Protein AF-A0A7V9BZ97-F1 (afdb_monomer)

Secondary structure (DSSP, 8-state):
-----TTSPPP-HHHHHHHHHHHHHHHHHHHHHHHHSPTTHHHHHHHHHHHHHHHHHHHHHHHHHS---HHHHHHHHHHHHHHHHH-

Foldseek 3Di:
DFDQDPVRDTQPQVQLVVLVVVLVVLLVVLVVLLVPFDPDPRSVVSNQVSCLSNQLSVLRNVLRPDPDDPVVNVVSVVSNVVSVVSD

Nearest PDB structures (foldseek):
  2xm2-assembly2_B  TM=5.319E-01  e=1.182E+00  Bacteroides thetaiotaomicron VPI-5482
  6u8y-assembly1_c  TM=6.124E-01  e=3.038E+00  Pyrococcus furiosus COM1

pLDDT: mean 88.94, std 14.92, range [36.97, 98.5]

Radius of gyration: 15.54 Å; Cα contacts (8 Å, |Δi|>4): 85; chains: 1; bounding box: 39×21×40 Å

Solvent-accessible surface area (backbone atoms only — not comparable to full-atom values): 4643 Å² total; per-residue (Å²): 134,83,71,74,43,100,81,76,48,80,69,66,65,61,62,16,52,54,24,44,55,48,21,58,50,32,50,54,53,25,51,50,48,32,72,72,35,57,81,64,69,51,24,52,52,34,45,52,50,29,49,29,51,26,49,29,25,42,38,39,14,52,50,54,67,55,94,61,55,74,69,54,46,53,52,35,50,52,49,32,58,50,27,65,74,70,86

Sequence (87 aa):
MAVVHPRGLVKPRLRGVTHLYAFFVSLVSGSLLVLIAPSGRATFAAAVYATGMSGMLGASALLHRGDWSETTYRQLTRLDHSMIFIM

Structure (mmCIF, N/CA/C/O backbone):
data_AF-A0A7V9BZ97-F1
#
_entry.id   AF-A0A7V9BZ97-F1
#
loop_
_atom_site.group_PDB
_atom_site.id
_atom_site.type_symbol
_atom_site.label_atom_id
_atom_site.label_alt_id
_atom_site.label_comp_id
_atom_site.label_asym_id
_atom_site.label_entity_id
_atom_site.label_seq_id
_atom_site.pdbx_PDB_ins_code
_atom_site.Cartn_x
_atom_site.Cartn_y
_atom_site.Cartn_z
_atom_site.occupancy
_atom_site.B_iso_or_equiv
_atom_site.auth_seq_id
_atom_site.auth_comp_id
_atom_site.auth_asym_id
_atom_site.auth_atom_id
_atom_site.pdbx_PDB_model_num
ATOM 1 N N . MET A 1 1 ? -20.153 -9.037 13.768 1.00 36.97 1 MET A N 1
ATOM 2 C CA . MET A 1 1 ? -20.148 -7.994 14.810 1.00 36.97 1 MET A CA 1
ATOM 3 C C . MET A 1 1 ? -19.588 -6.723 14.197 1.00 36.97 1 MET A C 1
ATOM 5 O O . MET A 1 1 ? -18.500 -6.775 13.642 1.00 36.97 1 MET A O 1
ATOM 9 N N . ALA A 1 2 ? -20.362 -5.639 14.151 1.00 43.31 2 ALA A N 1
ATOM 10 C CA . ALA A 1 2 ? -19.887 -4.362 13.626 1.00 43.31 2 ALA A CA 1
ATOM 11 C C . ALA A 1 2 ? -19.129 -3.643 14.745 1.00 43.31 2 ALA A C 1
ATOM 13 O O . ALA A 1 2 ? -19.716 -3.340 15.780 1.00 43.31 2 ALA A O 1
ATOM 14 N N . VAL A 1 3 ? -17.831 -3.414 14.557 1.00 52.66 3 VAL A N 1
ATOM 15 C CA . VAL A 1 3 ? -17.041 -2.595 15.478 1.00 52.66 3 VAL A CA 1
ATOM 16 C C . VAL A 1 3 ? -17.548 -1.161 15.373 1.00 52.66 3 VAL A C 1
ATOM 18 O O . VAL A 1 3 ? -17.447 -0.529 14.319 1.00 52.66 3 VAL A O 1
ATOM 21 N N . VAL A 1 4 ? -18.164 -0.684 16.452 1.00 48.97 4 VAL A N 1
ATOM 22 C CA . VAL A 1 4 ? -18.656 0.686 16.587 1.00 48.97 4 VAL A CA 1
ATOM 23 C C . VAL A 1 4 ? -17.444 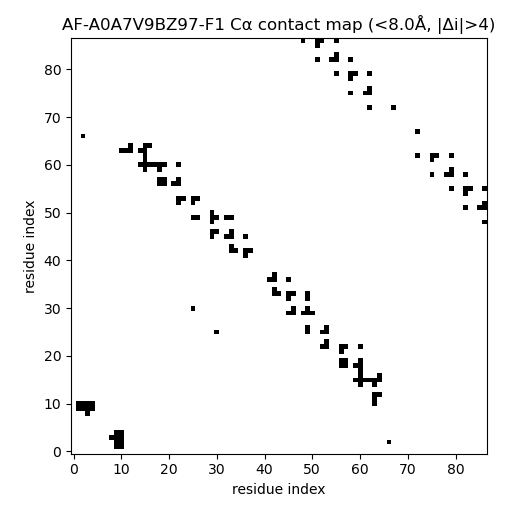1.609 16.659 1.00 48.97 4 VAL A C 1
ATOM 25 O O . VAL A 1 4 ? -16.615 1.500 17.558 1.00 48.97 4 VAL A O 1
ATOM 28 N N . HIS A 1 5 ? -17.317 2.504 15.681 1.00 54.78 5 HIS A N 1
ATOM 29 C CA . HIS A 1 5 ? -16.334 3.582 15.720 1.00 54.78 5 HIS A CA 1
ATOM 30 C C . HIS A 1 5 ? -16.720 4.559 16.853 1.00 54.78 5 HIS A C 1
ATOM 32 O O . HIS A 1 5 ? -17.920 4.740 17.075 1.00 54.78 5 HIS A O 1
ATOM 38 N N . PRO A 1 6 ? -15.783 5.264 17.521 1.00 50.34 6 PRO A N 1
ATOM 39 C CA . PRO A 1 6 ? -16.084 6.172 18.643 1.00 50.34 6 PRO A CA 1
ATOM 40 C C . PRO A 1 6 ? -17.102 7.286 18.329 1.00 50.34 6 PRO A C 1
ATOM 42 O O . PRO A 1 6 ? -17.561 7.979 19.227 1.00 50.34 6 PRO A O 1
ATOM 45 N N . ARG A 1 7 ? -17.458 7.463 17.047 1.00 55.03 7 ARG A N 1
ATOM 46 C CA . ARG A 1 7 ? -18.431 8.436 16.531 1.00 55.03 7 ARG A CA 1
ATOM 47 C C . ARG A 1 7 ? -19.808 7.846 16.170 1.00 55.03 7 ARG A C 1
ATOM 49 O O . ARG A 1 7 ? -20.590 8.534 15.528 1.00 55.03 7 ARG A O 1
ATOM 56 N N . GLY A 1 8 ? -20.101 6.581 16.495 1.00 55.34 8 GLY A N 1
ATOM 57 C CA . GLY A 1 8 ? -21.397 5.935 16.196 1.00 55.34 8 GLY A CA 1
ATOM 58 C C . GLY A 1 8 ? -21.647 5.617 14.711 1.00 55.34 8 GLY A C 1
ATOM 59 O O . GLY A 1 8 ? -22.719 5.138 14.351 1.00 55.34 8 GLY A O 1
ATOM 60 N N . LEU A 1 9 ? -20.663 5.859 13.840 1.00 63.34 9 LEU A N 1
ATOM 61 C CA 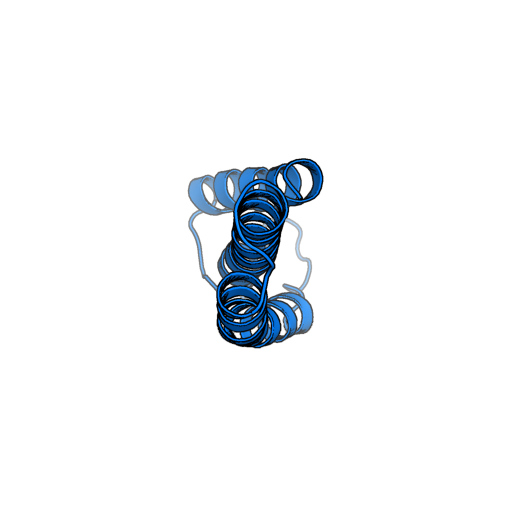. LEU A 1 9 ? -20.761 5.609 12.401 1.00 63.34 9 LEU 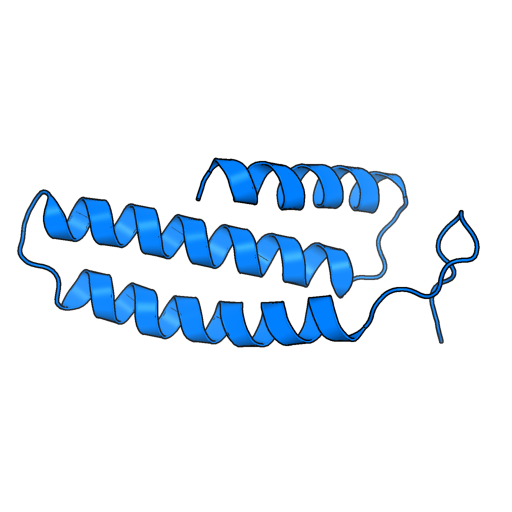A CA 1
ATOM 62 C C . LEU A 1 9 ? -20.379 4.162 12.061 1.00 63.34 9 LEU A C 1
ATOM 64 O O . LEU A 1 9 ? -19.398 3.621 12.579 1.00 63.34 9 LEU A O 1
ATOM 68 N N . VAL A 1 10 ? -21.140 3.551 11.150 1.00 66.12 10 VAL A N 1
ATOM 69 C CA . VAL A 1 10 ? -20.881 2.200 10.633 1.00 66.12 10 VAL A CA 1
ATOM 70 C C . VAL A 1 10 ? -19.575 2.196 9.834 1.00 66.12 10 VAL A C 1
ATOM 72 O O . VAL A 1 10 ? -19.412 2.974 8.895 1.00 66.12 10 VAL A O 1
ATOM 75 N N . LYS A 1 11 ? -18.647 1.294 10.180 1.00 63.25 11 LYS A N 1
ATOM 76 C CA . LYS A 1 11 ? -17.383 1.092 9.452 1.00 63.25 11 LYS A CA 1
ATOM 77 C C . LYS A 1 11 ? -17.680 0.761 7.974 1.00 63.25 11 LYS A C 1
ATOM 79 O O . LYS A 1 11 ? -18.341 -0.250 7.715 1.00 63.25 11 LYS A O 1
ATOM 84 N N . PRO A 1 12 ? -17.217 1.559 6.993 1.00 67.44 12 PRO A N 1
ATOM 85 C CA . PRO A 1 12 ? -17.492 1.307 5.580 1.00 67.44 12 PRO A CA 1
ATOM 86 C C . PRO A 1 12 ? -16.774 0.033 5.112 1.00 67.44 12 PRO A C 1
ATOM 88 O O . PRO A 1 12 ? -15.560 0.008 4.926 1.00 67.44 12 PRO A O 1
ATOM 91 N N . ARG A 1 13 ? -17.534 -1.053 4.925 1.00 67.56 13 ARG A N 1
ATOM 92 C CA . ARG A 1 13 ? -16.978 -2.395 4.656 1.00 67.56 13 ARG A CA 1
ATOM 93 C C . ARG A 1 13 ? -16.430 -2.555 3.238 1.00 67.56 13 ARG A C 1
ATOM 95 O O . ARG A 1 13 ? -15.481 -3.305 3.039 1.00 67.56 13 ARG A O 1
ATOM 102 N N . LEU A 1 14 ? -17.011 -1.856 2.263 1.00 78.19 14 LEU A N 1
ATOM 103 C CA . LEU A 1 14 ? -16.655 -2.019 0.850 1.00 78.19 14 LEU A CA 1
ATOM 104 C C . LEU A 1 14 ? -15.257 -1.474 0.536 1.00 78.19 14 LEU A C 1
ATOM 106 O O . LEU A 1 14 ? -14.498 -2.146 -0.154 1.00 78.19 14 LEU A O 1
ATOM 110 N N . ARG A 1 15 ? -14.880 -0.324 1.114 1.00 75.38 15 ARG A N 1
ATOM 111 C CA . ARG A 1 15 ? -13.598 0.351 0.834 1.00 75.38 15 ARG A CA 1
ATOM 112 C C . ARG A 1 15 ? -12.386 -0.520 1.177 1.00 75.38 15 ARG A C 1
ATOM 114 O O . ARG A 1 15 ? -11.443 -0.607 0.402 1.00 75.38 15 ARG A O 1
ATOM 121 N N . GLY A 1 16 ? -12.427 -1.222 2.311 1.00 84.69 16 GLY A N 1
ATOM 122 C CA . GLY A 1 16 ? -11.347 -2.137 2.693 1.00 84.69 16 GLY A CA 1
ATOM 123 C C . GLY A 1 16 ? -11.248 -3.381 1.806 1.00 84.69 16 GLY A C 1
ATOM 124 O O . GLY A 1 16 ? -10.155 -3.893 1.594 1.00 84.69 16 GLY A O 1
ATOM 125 N N . VAL A 1 17 ? -12.372 -3.872 1.275 1.00 89.00 17 VAL A N 1
ATOM 126 C CA . VAL A 1 17 ? -12.401 -5.064 0.412 1.00 89.00 17 VAL A CA 1
ATOM 127 C C . VAL A 1 17 ? -11.917 -4.732 -0.996 1.00 89.00 17 VAL A C 1
ATOM 129 O O . VAL A 1 17 ? -11.090 -5.462 -1.537 1.00 89.00 17 VAL A O 1
ATOM 132 N N . THR A 1 18 ? -12.376 -3.620 -1.572 1.00 93.31 18 THR A N 1
ATOM 133 C CA . THR A 1 18 ? -11.937 -3.184 -2.905 1.00 93.31 18 THR A CA 1
ATOM 134 C C . THR A 1 18 ? -10.439 -2.912 -2.932 1.00 93.31 18 THR A C 1
ATOM 136 O O . THR A 1 18 ? -9.757 -3.372 -3.842 1.00 93.31 18 THR A O 1
ATOM 139 N N . HIS A 1 19 ? -9.902 -2.238 -1.910 1.00 93.50 19 HIS A N 1
ATOM 140 C CA . HIS A 1 19 ? -8.466 -1.970 -1.823 1.00 93.50 19 HIS A CA 1
ATOM 141 C C . HIS A 1 19 ? -7.636 -3.235 -1.600 1.00 93.50 19 HIS A C 1
ATOM 143 O O . HIS A 1 19 ? -6.541 -3.330 -2.140 1.00 93.50 19 HIS A O 1
ATOM 149 N N . LEU A 1 20 ? -8.158 -4.230 -0.876 1.00 95.25 20 LEU A N 1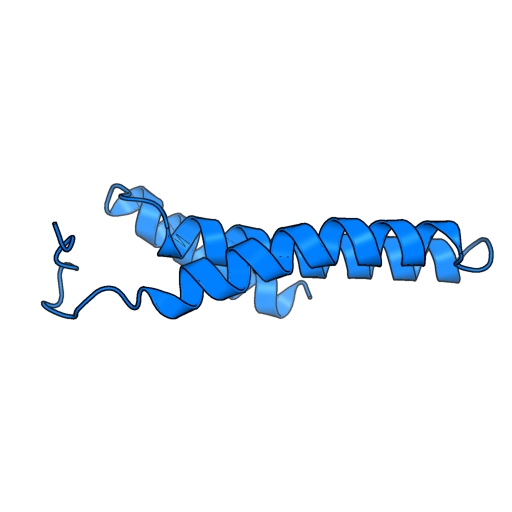
ATOM 150 C CA . LEU A 1 20 ? -7.464 -5.506 -0.697 1.00 95.25 20 LEU A CA 1
ATOM 151 C C . LEU A 1 20 ? -7.302 -6.255 -2.026 1.00 95.25 20 LEU A C 1
ATOM 153 O O . LEU A 1 20 ? -6.207 -6.710 -2.340 1.00 95.25 20 LEU A O 1
ATOM 157 N N . TYR A 1 21 ? -8.369 -6.364 -2.823 1.00 96.62 21 TYR A N 1
ATOM 158 C CA . TYR A 1 21 ? -8.266 -6.981 -4.149 1.00 96.62 21 TYR A CA 1
ATOM 159 C C . TYR A 1 21 ? -7.360 -6.168 -5.074 1.00 96.62 21 TYR A C 1
ATOM 161 O O . TYR A 1 21 ? -6.487 -6.735 -5.728 1.00 96.62 21 TYR A O 1
ATOM 169 N N . ALA A 1 22 ? -7.521 -4.843 -5.085 1.00 96.69 22 ALA A N 1
ATOM 170 C CA . ALA A 1 22 ? -6.683 -3.957 -5.880 1.00 96.69 22 ALA A CA 1
ATOM 171 C C . ALA A 1 22 ? -5.198 -4.058 -5.493 1.00 96.69 22 ALA A C 1
ATOM 173 O O . ALA A 1 22 ? -4.361 -4.010 -6.383 1.00 96.69 22 ALA A O 1
ATOM 174 N N . PHE A 1 23 ? -4.867 -4.254 -4.212 1.00 97.75 23 PHE A N 1
ATOM 175 C CA . PHE A 1 23 ? -3.495 -4.465 -3.742 1.00 97.75 23 PHE A CA 1
ATOM 176 C C . PHE A 1 23 ? -2.858 -5.711 -4.367 1.00 97.75 23 PHE A C 1
ATOM 178 O O . PHE A 1 23 ? -1.761 -5.643 -4.912 1.00 97.75 23 PHE A O 1
ATOM 185 N N . PHE A 1 24 ? -3.544 -6.856 -4.351 1.00 97.88 24 PHE A N 1
ATOM 186 C CA . PHE A 1 24 ? -2.997 -8.061 -4.985 1.00 97.88 24 PHE A CA 1
ATOM 187 C C . PHE A 1 24 ? -2.883 -7.908 -6.503 1.00 97.88 24 PHE A C 1
ATOM 189 O O . PHE A 1 24 ? -1.885 -8.323 -7.090 1.00 97.88 24 PHE A O 1
ATOM 196 N N . VAL A 1 25 ? -3.869 -7.263 -7.136 1.00 98.38 25 VAL A N 1
ATOM 197 C CA . VAL A 1 25 ? -3.810 -6.944 -8.567 1.00 98.38 25 VAL A CA 1
ATOM 198 C C . VAL A 1 25 ? -2.633 -6.014 -8.874 1.00 98.38 25 VAL A C 1
ATOM 200 O O . VAL A 1 25 ? -1.934 -6.255 -9.855 1.00 98.38 25 VAL A O 1
ATOM 203 N N . SER A 1 26 ? -2.373 -4.998 -8.043 1.00 98.00 26 SER A N 1
ATOM 204 C CA . SER A 1 26 ? -1.286 -4.035 -8.249 1.00 98.00 26 SER A CA 1
ATOM 205 C C . SER A 1 26 ? 0.092 -4.654 -8.069 1.00 98.00 26 SER A C 1
ATOM 207 O O . SER A 1 26 ? 1.014 -4.260 -8.775 1.00 98.00 26 SER A O 1
ATOM 209 N N . LEU A 1 27 ? 0.246 -5.637 -7.177 1.00 98.38 27 LEU A N 1
ATOM 210 C CA . LEU A 1 27 ? 1.493 -6.393 -7.066 1.00 98.38 27 LEU A CA 1
ATOM 211 C C . LEU A 1 27 ? 1.786 -7.143 -8.367 1.00 98.38 27 LEU A C 1
ATOM 213 O O . LEU A 1 27 ? 2.880 -7.026 -8.908 1.00 98.38 27 LEU A O 1
ATOM 217 N N . VAL A 1 28 ? 0.797 -7.859 -8.908 1.00 98.50 28 VAL A N 1
ATOM 218 C CA . VAL A 1 28 ? 0.974 -8.620 -10.153 1.00 98.50 28 VAL A CA 1
ATOM 219 C C . VAL A 1 28 ? 1.225 -7.683 -11.334 1.00 98.50 28 VAL A C 1
ATOM 221 O O . VAL A 1 28 ? 2.225 -7.828 -12.035 1.00 98.50 28 VAL A O 1
ATOM 224 N N . SER A 1 29 ? 0.350 -6.699 -11.555 1.00 98.25 29 SER A N 1
ATOM 225 C CA . SER A 1 29 ? 0.469 -5.787 -12.697 1.00 98.25 29 SER A CA 1
ATOM 226 C C . SER A 1 29 ? 1.683 -4.863 -12.587 1.00 98.25 29 SER A C 1
ATOM 228 O O . SER A 1 29 ? 2.351 -4.619 -13.588 1.00 98.25 29 SER A O 1
ATOM 230 N N . GLY A 1 30 ? 2.021 -4.402 -11.382 1.00 98.00 30 GLY A N 1
ATOM 231 C CA . GLY A 1 30 ? 3.195 -3.580 -11.109 1.00 98.00 30 GLY A CA 1
ATOM 232 C C . GLY A 1 30 ? 4.501 -4.342 -11.317 1.00 98.00 30 GLY A C 1
ATOM 233 O O . GLY A 1 30 ? 5.406 -3.826 -11.968 1.00 98.00 30 GLY A O 1
ATOM 234 N N . SER A 1 31 ? 4.598 -5.590 -10.846 1.00 98.38 31 SER A N 1
ATOM 235 C CA . SER A 1 31 ? 5.760 -6.436 -11.137 1.00 98.38 31 SER A CA 1
ATOM 236 C C . SER A 1 31 ? 5.909 -6.694 -12.635 1.00 98.38 31 SER A C 1
ATOM 238 O O . SER A 1 31 ? 7.013 -6.561 -13.158 1.00 98.38 31 SER A O 1
ATOM 240 N N . LEU A 1 32 ? 4.815 -6.992 -13.345 1.00 98.50 32 LEU A N 1
ATOM 241 C CA . LEU A 1 32 ? 4.848 -7.142 -14.802 1.00 98.50 32 LEU A CA 1
ATOM 242 C C . LEU A 1 32 ? 5.313 -5.857 -15.493 1.00 98.50 32 LEU A C 1
ATOM 244 O O . LEU A 1 32 ? 6.169 -5.928 -16.369 1.00 98.50 32 LEU A O 1
ATOM 248 N N . LEU A 1 33 ? 4.812 -4.692 -15.069 1.00 98.00 33 LEU A N 1
ATOM 249 C CA . LEU A 1 33 ? 5.224 -3.394 -15.605 1.00 98.00 33 LEU A CA 1
ATOM 250 C C . LEU A 1 33 ? 6.733 -3.172 -15.451 1.00 98.00 33 LEU A C 1
ATOM 252 O O . LEU A 1 33 ? 7.384 -2.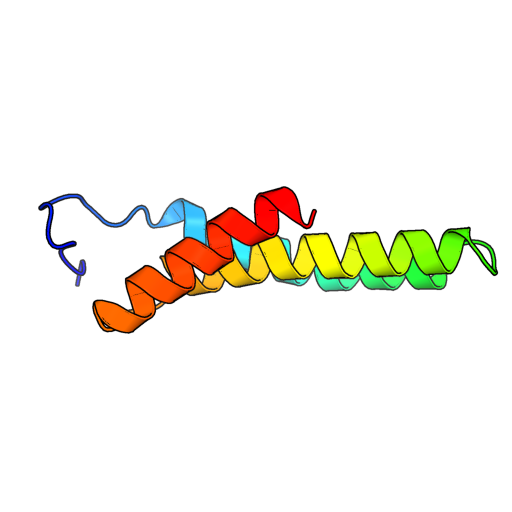754 -16.403 1.00 98.00 33 LEU A O 1
ATOM 256 N N . VAL A 1 34 ? 7.297 -3.475 -14.280 1.00 98.19 34 VAL A N 1
ATOM 257 C CA . VAL A 1 34 ? 8.743 -3.356 -14.031 1.00 98.19 34 VAL A CA 1
ATOM 258 C C . VAL A 1 34 ? 9.541 -4.313 -14.915 1.00 98.19 34 VAL A C 1
ATOM 260 O O . VAL A 1 34 ? 10.565 -3.913 -15.463 1.00 98.19 34 VAL A O 1
ATOM 263 N N . LEU A 1 35 ? 9.071 -5.553 -15.079 1.00 98.12 35 LEU A N 1
ATOM 264 C CA . LEU A 1 35 ? 9.755 -6.581 -15.871 1.00 98.12 35 LEU A CA 1
ATOM 265 C C . LEU A 1 35 ? 9.797 -6.257 -17.369 1.00 98.12 35 LEU A C 1
ATOM 267 O O . LEU A 1 35 ? 10.793 -6.560 -18.021 1.00 98.12 35 LEU A O 1
ATOM 271 N N . ILE A 1 36 ? 8.736 -5.656 -17.915 1.00 98.00 36 ILE A N 1
ATOM 272 C CA . ILE A 1 36 ? 8.655 -5.310 -19.344 1.00 98.00 36 ILE A CA 1
ATOM 273 C C . ILE A 1 36 ? 9.166 -3.897 -19.652 1.00 98.00 36 ILE A C 1
ATOM 275 O O . ILE A 1 36 ? 9.272 -3.525 -20.822 1.00 98.00 36 ILE A O 1
ATOM 279 N N . ALA A 1 37 ? 9.444 -3.084 -18.629 1.00 97.12 37 ALA A N 1
ATOM 280 C CA . ALA A 1 37 ? 9.892 -1.712 -18.817 1.00 97.12 37 ALA A CA 1
ATOM 281 C C . ALA A 1 37 ? 11.278 -1.669 -19.492 1.00 97.12 37 ALA A C 1
ATOM 283 O O . ALA A 1 37 ? 12.180 -2.408 -19.086 1.00 97.12 37 ALA A O 1
ATOM 284 N N . PRO A 1 38 ? 11.495 -0.755 -20.459 1.00 95.94 38 PRO A N 1
ATOM 285 C CA . PRO A 1 38 ? 12.818 -0.510 -21.020 1.00 95.94 38 PRO A CA 1
ATOM 286 C C . PRO A 1 38 ? 13.843 -0.176 -19.932 1.00 95.94 38 PRO A C 1
ATOM 288 O O . PRO A 1 38 ? 13.519 0.477 -18.936 1.00 95.94 38 PRO A O 1
ATOM 291 N N . SER A 1 39 ? 15.088 -0.599 -20.141 1.00 93.75 39 SER A N 1
ATOM 292 C CA . SER A 1 39 ? 16.146 -0.485 -19.139 1.00 93.75 39 SER A CA 1
ATOM 293 C C . SER A 1 39 ? 16.442 0.962 -18.722 1.00 93.75 39 SER A C 1
ATOM 295 O O . SER A 1 39 ? 16.216 1.936 -19.445 1.00 93.75 39 SER A O 1
ATOM 297 N N . GLY A 1 40 ? 16.978 1.108 -17.508 1.00 95.31 40 GLY A N 1
ATOM 298 C CA . GLY A 1 40 ? 17.395 2.393 -16.957 1.00 95.31 40 GLY A CA 1
ATOM 299 C C . GLY A 1 40 ? 16.242 3.162 -16.316 1.00 95.31 40 GLY A C 1
ATOM 300 O O . GLY A 1 40 ? 15.590 2.677 -15.390 1.00 95.31 40 GLY A O 1
ATOM 301 N N . ARG A 1 41 ? 16.015 4.402 -16.768 1.00 97.00 41 ARG A N 1
ATOM 302 C CA . ARG A 1 41 ? 15.090 5.339 -16.101 1.00 97.00 41 ARG A CA 1
ATOM 303 C C . ARG A 1 41 ? 13.639 4.856 -16.128 1.00 97.00 41 ARG A C 1
ATOM 305 O O . ARG A 1 41 ? 12.918 5.114 -15.171 1.00 97.00 41 ARG A O 1
ATOM 312 N N . ALA A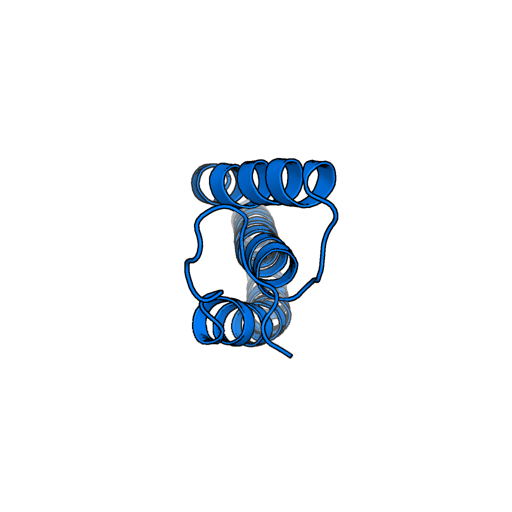 1 42 ? 13.225 4.152 -17.183 1.00 96.62 42 ALA A N 1
ATOM 313 C CA . ALA A 1 42 ? 11.862 3.643 -17.297 1.00 96.62 42 ALA A CA 1
ATOM 314 C C . ALA A 1 42 ? 11.591 2.506 -16.297 1.00 96.62 42 ALA A C 1
ATOM 316 O O . ALA A 1 42 ? 10.598 2.581 -15.578 1.00 96.62 42 ALA A O 1
ATOM 317 N N . THR A 1 43 ? 12.495 1.529 -16.150 1.00 98.00 43 THR A N 1
ATOM 318 C CA . THR A 1 43 ? 12.396 0.505 -15.091 1.00 98.00 43 THR A CA 1
ATOM 319 C C . THR A 1 43 ? 12.355 1.128 -13.694 1.00 98.00 43 THR A C 1
ATOM 321 O O . THR A 1 43 ? 11.534 0.732 -12.871 1.00 98.00 43 THR A O 1
ATOM 324 N N . PHE A 1 44 ? 13.201 2.130 -13.421 1.00 98.19 44 PHE A N 1
ATOM 325 C CA . PHE A 1 44 ? 13.207 2.805 -12.120 1.00 98.19 44 PHE A CA 1
ATOM 326 C C . PHE A 1 44 ? 11.884 3.532 -11.842 1.00 98.19 44 PHE A C 1
ATOM 328 O O . PHE A 1 44 ? 11.295 3.348 -10.779 1.00 98.19 44 PHE A O 1
ATOM 335 N N . ALA A 1 45 ? 11.378 4.305 -12.808 1.00 97.75 45 ALA A N 1
ATOM 336 C CA . ALA A 1 45 ? 10.092 4.990 -12.681 1.00 97.75 45 ALA A CA 1
ATOM 337 C C . ALA A 1 45 ? 8.932 3.998 -12.483 1.00 97.75 45 ALA A C 1
ATOM 339 O O . ALA A 1 45 ? 8.091 4.204 -11.608 1.00 97.75 45 ALA A O 1
ATOM 340 N N . ALA A 1 46 ? 8.923 2.892 -13.235 1.00 98.06 46 ALA A N 1
ATOM 341 C CA . ALA A 1 46 ? 7.950 1.816 -13.079 1.00 98.06 46 ALA A CA 1
ATOM 342 C C . ALA A 1 46 ? 8.004 1.186 -11.678 1.00 98.06 46 ALA A C 1
ATOM 344 O O . ALA A 1 46 ? 6.958 0.935 -11.083 1.00 98.06 46 ALA A O 1
ATOM 345 N N . ALA A 1 47 ? 9.202 0.969 -11.128 1.00 98.00 47 ALA A N 1
ATOM 346 C CA . ALA A 1 47 ? 9.379 0.387 -9.800 1.00 98.00 47 ALA A CA 1
ATOM 347 C C . ALA A 1 47 ? 8.883 1.320 -8.688 1.00 98.00 47 ALA A C 1
ATOM 349 O O . ALA A 1 47 ? 8.194 0.867 -7.770 1.00 98.00 47 ALA A O 1
ATOM 350 N N . VAL A 1 48 ? 9.176 2.620 -8.791 1.00 98.06 48 VAL A N 1
ATOM 351 C CA . VAL A 1 48 ? 8.666 3.637 -7.858 1.00 98.06 48 VAL A CA 1
ATOM 352 C C . VAL A 1 48 ? 7.139 3.680 -7.905 1.00 98.06 48 VAL A C 1
ATOM 354 O O .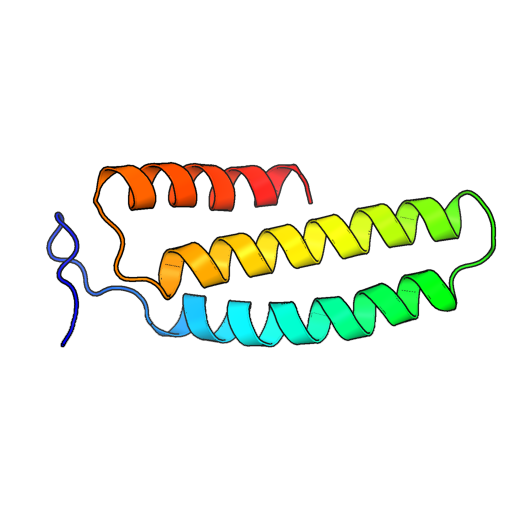 VAL A 1 48 ? 6.498 3.542 -6.864 1.00 98.06 48 VAL A O 1
ATOM 357 N N . TYR A 1 49 ? 6.557 3.768 -9.104 1.00 97.75 49 TYR A N 1
ATOM 358 C CA . TYR A 1 49 ? 5.106 3.765 -9.303 1.00 97.75 49 TYR A CA 1
ATOM 359 C C . TYR A 1 49 ? 4.444 2.501 -8.731 1.00 97.75 49 TYR A C 1
ATOM 361 O O . TYR A 1 49 ? 3.498 2.590 -7.948 1.00 97.75 49 TYR A O 1
ATOM 369 N N . ALA A 1 50 ? 4.953 1.313 -9.077 1.00 98.12 50 ALA A N 1
ATOM 370 C CA . ALA A 1 50 ? 4.391 0.038 -8.632 1.00 98.12 50 ALA A CA 1
ATOM 371 C C . ALA A 1 50 ? 4.423 -0.106 -7.101 1.00 98.12 50 ALA A C 1
ATOM 373 O O . ALA A 1 50 ? 3.459 -0.589 -6.496 1.00 98.12 50 ALA A O 1
ATOM 374 N N . THR A 1 51 ? 5.511 0.348 -6.475 1.00 98.19 51 THR A N 1
ATOM 375 C CA . THR A 1 51 ? 5.678 0.315 -5.017 1.00 98.19 51 THR A CA 1
ATOM 376 C C . THR A 1 51 ? 4.755 1.318 -4.330 1.00 98.19 51 THR A C 1
ATOM 378 O O . THR A 1 51 ? 4.090 0.957 -3.360 1.00 98.19 51 THR A O 1
ATOM 381 N N . GLY A 1 52 ? 4.656 2.546 -4.851 1.00 97.81 52 GLY A N 1
ATOM 382 C CA . GLY A 1 52 ? 3.742 3.572 -4.345 1.00 97.81 52 GLY A CA 1
ATOM 383 C C . GLY A 1 52 ? 2.281 3.120 -4.400 1.00 97.81 52 GLY A C 1
ATOM 384 O O . GLY A 1 52 ? 1.591 3.148 -3.379 1.00 97.81 52 GLY A O 1
ATOM 385 N N . MET A 1 53 ? 1.840 2.598 -5.554 1.00 98.06 53 MET A N 1
ATOM 386 C CA . MET A 1 53 ? 0.451 2.166 -5.773 1.00 98.06 53 MET A CA 1
ATOM 387 C C . MET A 1 53 ? 0.092 1.046 -4.807 1.00 98.06 53 MET A C 1
ATOM 389 O O . MET A 1 53 ? -0.941 1.088 -4.136 1.00 98.06 53 MET A O 1
ATOM 393 N N . SER A 1 54 ? 0.972 0.047 -4.713 1.00 98.25 54 SER A N 1
ATOM 394 C CA . 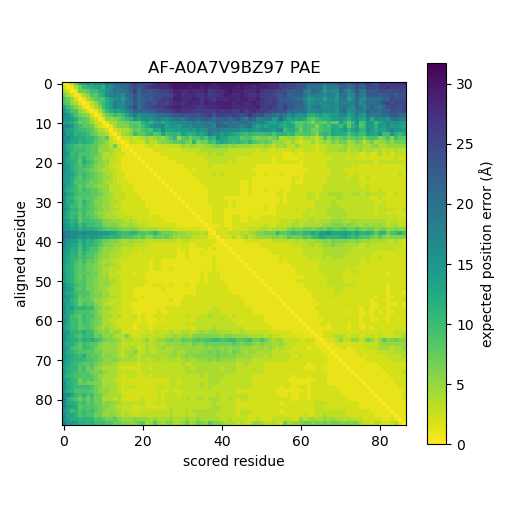SER A 1 54 ? 0.767 -1.104 -3.838 1.00 98.25 54 SER A CA 1
ATOM 395 C C . SER A 1 54 ? 0.802 -0.691 -2.366 1.00 98.25 54 SER A C 1
ATOM 397 O O . SER A 1 54 ? -0.030 -1.145 -1.585 1.00 98.25 54 SER A O 1
ATOM 399 N N . GLY A 1 55 ? 1.694 0.223 -1.979 1.00 97.44 55 GLY A N 1
ATOM 400 C CA . GLY A 1 55 ? 1.728 0.777 -0.627 1.00 97.44 55 GLY A CA 1
ATOM 401 C C . GLY A 1 55 ? 0.437 1.516 -0.262 1.00 97.44 55 GLY A C 1
ATOM 402 O O . GLY A 1 55 ? -0.101 1.301 0.822 1.00 97.44 55 GLY A O 1
ATOM 403 N N . MET A 1 56 ? -0.105 2.330 -1.174 1.00 97.38 56 MET A N 1
ATOM 404 C CA . MET A 1 56 ? -1.349 3.076 -0.968 1.00 97.38 56 MET A CA 1
ATOM 405 C C . MET A 1 56 ? -2.542 2.138 -0.785 1.00 97.38 56 MET A C 1
ATOM 407 O O . MET A 1 56 ? -3.286 2.248 0.192 1.00 97.38 56 MET A O 1
ATOM 411 N N . LEU A 1 57 ? -2.699 1.172 -1.690 1.00 97.19 57 LEU A N 1
ATOM 412 C CA . LEU A 1 57 ? -3.781 0.190 -1.621 1.00 97.19 57 LEU A CA 1
ATOM 413 C C . LEU A 1 57 ? -3.651 -0.698 -0.378 1.00 97.19 57 LEU A C 1
ATOM 415 O O . LEU A 1 57 ? -4.645 -0.948 0.306 1.00 97.19 57 LEU A O 1
ATOM 419 N N . GLY A 1 58 ? -2.428 -1.114 -0.041 1.00 96.12 58 GLY A N 1
ATOM 420 C CA . GLY A 1 58 ? -2.125 -1.923 1.136 1.00 96.12 58 GLY A CA 1
ATOM 421 C C . GLY A 1 58 ? -2.411 -1.195 2.451 1.00 96.12 58 GLY A C 1
ATOM 422 O O . GLY A 1 58 ? -3.114 -1.738 3.304 1.00 96.12 58 GLY A O 1
ATOM 423 N N . ALA A 1 59 ? -1.936 0.046 2.606 1.00 96.25 59 ALA A N 1
ATOM 424 C CA . ALA A 1 59 ? -2.203 0.873 3.786 1.00 96.25 59 ALA A CA 1
ATOM 425 C C . ALA A 1 59 ? -3.710 1.067 4.001 1.00 96.25 59 ALA A C 1
ATOM 427 O O . ALA A 1 59 ? -4.218 0.905 5.115 1.00 96.25 59 ALA A O 1
ATOM 428 N N . SER A 1 60 ? -4.437 1.321 2.914 1.00 94.38 60 SER A N 1
ATOM 429 C CA . SER A 1 60 ? -5.880 1.505 2.963 1.00 94.38 60 SER A CA 1
ATOM 430 C C . SER A 1 60 ? -6.635 0.225 3.302 1.00 94.38 60 SER A C 1
ATOM 432 O O . SER A 1 60 ? -7.525 0.222 4.158 1.00 94.38 60 SER A O 1
ATOM 434 N N . ALA A 1 61 ? -6.264 -0.895 2.679 1.00 94.12 61 ALA A N 1
ATOM 435 C CA . ALA A 1 61 ? -6.829 -2.196 3.006 1.00 94.12 61 ALA A CA 1
ATOM 436 C C . ALA A 1 61 ? -6.602 -2.529 4.488 1.00 94.12 61 ALA A C 1
ATOM 438 O O . ALA A 1 61 ? -7.547 -2.914 5.178 1.00 94.12 61 ALA A O 1
ATOM 439 N N . LEU A 1 62 ? -5.384 -2.313 4.997 1.00 93.69 62 LEU A N 1
ATOM 440 C CA . LEU A 1 62 ? -5.009 -2.585 6.383 1.00 93.69 62 LEU A CA 1
ATOM 441 C C . LEU A 1 62 ? -5.830 -1.749 7.378 1.00 93.69 62 LEU A C 1
ATOM 443 O O . LEU A 1 62 ? -6.386 -2.301 8.333 1.00 93.69 62 LEU A O 1
ATOM 447 N N . LEU A 1 63 ? -5.971 -0.443 7.127 1.00 92.69 63 LEU A N 1
ATOM 448 C CA . LEU A 1 63 ? -6.767 0.471 7.951 1.00 92.69 63 LEU A CA 1
ATOM 449 C C . LEU A 1 63 ? -8.231 0.017 8.073 1.00 92.69 63 LEU A C 1
ATOM 451 O O . LEU A 1 63 ? -8.771 -0.049 9.179 1.00 92.69 63 LEU A O 1
ATOM 455 N N . HIS A 1 64 ? -8.879 -0.315 6.951 1.00 90.12 64 HIS A N 1
ATOM 456 C CA . HIS A 1 64 ? -10.323 -0.597 6.918 1.00 90.12 64 HIS A CA 1
ATOM 457 C C . HIS A 1 64 ? -10.688 -2.042 7.280 1.00 90.12 64 HIS A C 1
ATOM 459 O O . HIS A 1 64 ? -11.842 -2.320 7.613 1.00 90.12 64 HIS A O 1
ATOM 465 N N . ARG A 1 65 ? -9.736 -2.979 7.232 1.00 88.88 65 ARG A N 1
ATOM 466 C CA . ARG A 1 65 ? -9.987 -4.410 7.474 1.00 88.88 65 ARG A CA 1
ATOM 467 C C . ARG A 1 65 ? -9.758 -4.861 8.914 1.00 88.88 65 ARG A C 1
ATOM 469 O O . ARG A 1 65 ? -10.431 -5.797 9.332 1.00 88.88 65 ARG A O 1
ATOM 476 N N . GLY A 1 66 ? -8.825 -4.255 9.644 1.00 84.88 66 GLY A N 1
ATOM 477 C CA . GLY A 1 66 ? -8.456 -4.720 10.986 1.00 84.88 66 GLY A CA 1
ATOM 478 C C . GLY A 1 66 ? -9.266 -4.081 12.111 1.00 84.88 66 GLY A C 1
ATOM 479 O O . GLY A 1 66 ? -9.800 -2.977 11.963 1.00 84.88 66 GLY A O 1
ATOM 480 N N . ASP A 1 67 ? -9.349 -4.785 13.235 1.00 88.12 67 ASP A N 1
ATOM 481 C CA . ASP A 1 67 ? -9.949 -4.293 14.474 1.00 88.12 67 ASP A CA 1
ATOM 482 C C . ASP A 1 67 ? -8.829 -3.804 15.389 1.00 88.12 67 ASP A C 1
ATOM 484 O O . ASP A 1 67 ? -8.242 -4.537 16.181 1.00 88.12 67 ASP A O 1
ATOM 488 N N . TRP A 1 68 ? -8.462 -2.546 15.166 1.00 89.94 68 TRP A N 1
ATOM 489 C CA . TRP A 1 68 ? -7.283 -1.923 15.746 1.00 89.94 68 TRP A CA 1
ATOM 490 C C . TRP A 1 68 ? -7.598 -1.205 17.055 1.00 89.94 68 TRP A C 1
ATOM 492 O O . TRP A 1 68 ? -8.693 -0.672 17.238 1.00 89.94 68 TRP A O 1
ATOM 502 N N . SER A 1 69 ? -6.596 -1.106 17.932 1.00 91.19 69 SER A N 1
ATOM 503 C CA . SER A 1 69 ? -6.647 -0.160 19.049 1.00 91.19 69 SER A CA 1
ATOM 504 C C . SER A 1 69 ? -6.784 1.275 18.527 1.00 91.19 69 SER A C 1
ATOM 506 O O . SER A 1 69 ? -6.343 1.589 17.420 1.00 91.19 69 SER A O 1
ATOM 508 N N . GLU A 1 70 ? -7.333 2.173 19.338 1.00 90.00 70 GLU A N 1
ATOM 509 C CA . GLU A 1 70 ? -7.517 3.583 18.978 1.00 90.00 70 GLU A CA 1
ATOM 510 C C . GLU A 1 70 ? -6.194 4.266 18.554 1.00 90.00 70 GLU A C 1
ATOM 512 O O . GLU A 1 70 ? -6.144 5.017 17.578 1.00 90.00 70 GLU A O 1
ATOM 517 N N . THR A 1 71 ? -5.082 3.956 19.228 1.00 93.81 71 THR A N 1
ATOM 518 C CA . THR A 1 71 ? -3.754 4.477 18.860 1.00 93.81 71 THR A CA 1
ATOM 519 C C . THR A 1 71 ? -3.307 3.971 17.491 1.00 93.81 71 THR A C 1
ATOM 521 O O . THR A 1 71 ? -2.886 4.768 16.650 1.00 93.81 71 THR A O 1
ATOM 524 N N . THR A 1 72 ? -3.445 2.668 17.243 1.00 92.19 72 THR A N 1
ATOM 525 C CA . THR A 1 72 ? -3.084 2.043 15.965 1.00 92.19 72 THR A CA 1
ATOM 526 C C . THR A 1 72 ? -3.965 2.559 14.829 1.00 92.19 72 THR A C 1
ATOM 528 O O . THR A 1 72 ? -3.457 2.890 13.762 1.00 92.19 72 THR A O 1
ATOM 531 N N . TYR A 1 73 ? -5.271 2.710 15.060 1.00 91.94 73 TYR A N 1
ATOM 532 C CA . TYR A 1 73 ? -6.203 3.249 14.074 1.00 91.94 73 TYR A CA 1
ATOM 533 C C . TYR A 1 73 ? -5.804 4.661 13.624 1.00 91.94 73 TYR A C 1
ATOM 535 O O . TYR A 1 73 ? -5.782 4.950 12.425 1.00 91.94 73 TYR A O 1
ATOM 543 N N . ARG A 1 74 ? -5.412 5.538 14.559 1.00 94.06 74 ARG A N 1
ATOM 544 C CA . ARG A 1 74 ? -4.919 6.887 14.227 1.00 94.06 74 ARG A CA 1
ATOM 545 C C . ARG A 1 74 ? -3.627 6.858 13.416 1.00 94.06 74 ARG A C 1
ATOM 547 O O . ARG A 1 74 ? -3.496 7.627 12.466 1.00 94.06 74 ARG A O 1
ATOM 554 N N . GLN A 1 75 ? -2.682 5.989 13.771 1.00 96.38 75 GLN A N 1
ATOM 555 C CA . GLN A 1 75 ? -1.429 5.834 13.023 1.00 96.38 75 GLN A CA 1
ATOM 556 C C . GLN A 1 75 ? -1.684 5.328 11.598 1.00 96.38 75 GLN A C 1
ATOM 558 O O . GLN A 1 75 ? -1.194 5.928 10.645 1.00 96.38 75 GLN A O 1
ATOM 563 N N . LEU A 1 76 ? -2.512 4.292 11.442 1.00 94.81 76 LEU A N 1
ATOM 564 C CA . LEU A 1 76 ? -2.894 3.751 10.136 1.00 94.81 76 LEU A CA 1
ATOM 565 C C . LEU A 1 76 ? -3.686 4.758 9.299 1.00 94.81 76 LEU A C 1
ATOM 567 O O . LEU A 1 76 ? -3.515 4.813 8.088 1.00 94.81 76 LEU A O 1
ATOM 571 N N . THR A 1 77 ? -4.504 5.599 9.938 1.00 94.25 77 THR A N 1
ATOM 572 C CA . THR A 1 77 ? -5.196 6.698 9.254 1.00 94.25 77 THR A CA 1
ATOM 573 C C . THR A 1 77 ? -4.187 7.686 8.683 1.00 94.25 77 THR A C 1
ATOM 575 O O . THR A 1 77 ? -4.291 8.046 7.517 1.00 94.25 77 THR A O 1
ATOM 578 N N . ARG A 1 78 ? -3.181 8.103 9.463 1.00 96.12 78 ARG A N 1
ATOM 579 C CA . ARG A 1 78 ? -2.120 8.994 8.962 1.00 96.12 78 ARG A CA 1
ATOM 580 C C . ARG A 1 78 ? -1.361 8.355 7.804 1.00 96.12 78 ARG A C 1
ATOM 582 O O . ARG A 1 78 ? -1.167 9.018 6.796 1.00 96.12 78 ARG A O 1
ATOM 589 N N . LEU A 1 79 ? -1.011 7.075 7.928 1.00 96.50 79 LEU A N 1
ATOM 590 C CA . LEU A 1 79 ? -0.348 6.323 6.866 1.00 96.50 79 LEU A CA 1
ATOM 591 C C . LEU A 1 79 ? -1.182 6.288 5.572 1.00 96.50 79 LEU A C 1
ATOM 593 O O . LEU A 1 79 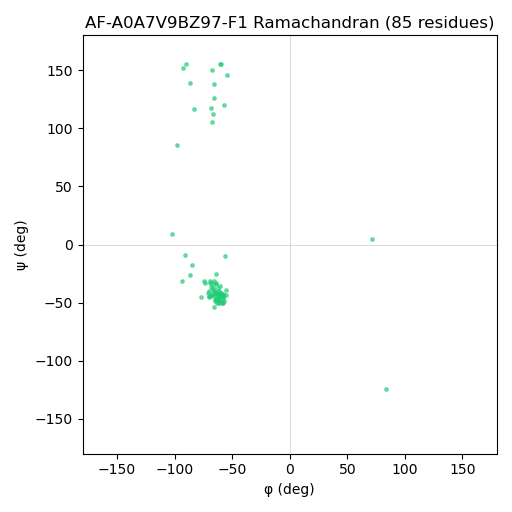? -0.657 6.635 4.521 1.00 96.50 79 LEU A O 1
ATOM 597 N N . ASP A 1 80 ? -2.471 5.934 5.647 1.00 95.31 80 ASP A N 1
ATOM 598 C CA . ASP A 1 80 ? -3.397 5.907 4.498 1.00 95.31 80 ASP A CA 1
ATOM 599 C C . ASP A 1 80 ? -3.456 7.264 3.782 1.00 95.31 80 ASP A C 1
ATOM 601 O O . ASP A 1 80 ? -3.372 7.324 2.559 1.00 95.31 80 ASP A O 1
ATOM 605 N N . HIS A 1 81 ? -3.518 8.365 4.538 1.00 95.44 81 HIS A N 1
ATOM 606 C CA . HIS A 1 81 ? -3.538 9.711 3.958 1.00 95.44 81 HIS A CA 1
ATOM 607 C C . HIS A 1 81 ? -2.186 10.100 3.356 1.00 95.44 81 HIS A C 1
ATOM 609 O O . HIS A 1 81 ? -2.147 10.678 2.276 1.00 95.44 81 HIS A O 1
ATOM 615 N N . SER A 1 82 ? -1.076 9.781 4.024 1.00 96.69 82 SER A N 1
ATOM 616 C CA . SER A 1 82 ? 0.265 10.068 3.511 1.00 96.69 82 SER A CA 1
ATOM 617 C C . SER A 1 82 ? 0.552 9.327 2.208 1.00 96.69 82 SER A C 1
ATOM 619 O O . SER A 1 82 ? 1.162 9.905 1.314 1.00 96.69 82 SER A O 1
ATOM 621 N N . MET A 1 83 ? 0.079 8.086 2.060 1.00 95.88 83 MET A N 1
ATOM 622 C CA . MET A 1 83 ? 0.305 7.314 0.838 1.00 95.88 83 MET A CA 1
ATOM 623 C C . MET A 1 83 ? -0.351 7.927 -0.405 1.00 95.88 83 MET A C 1
ATOM 625 O O . MET A 1 83 ? 0.159 7.711 -1.497 1.00 95.88 83 MET A O 1
ATOM 629 N N . ILE A 1 84 ? -1.416 8.723 -0.253 1.00 94.25 84 ILE A N 1
ATOM 630 C CA . ILE A 1 84 ? -2.022 9.474 -1.367 1.00 94.25 84 ILE A CA 1
ATOM 631 C C . ILE A 1 84 ? -1.059 10.543 -1.906 1.00 94.25 84 ILE A C 1
ATOM 633 O O . ILE A 1 84 ? -1.104 10.845 -3.087 1.00 94.25 84 ILE A O 1
ATOM 637 N N . PHE A 1 85 ? -0.200 11.119 -1.058 1.00 93.94 85 PHE A N 1
ATOM 638 C CA . PHE A 1 85 ? 0.790 12.122 -1.474 1.00 93.94 85 PHE A CA 1
ATOM 639 C C . PHE A 1 85 ? 2.097 11.510 -1.979 1.00 93.94 85 PHE A C 1
ATOM 641 O O . PHE A 1 85 ? 2.838 12.162 -2.707 1.00 93.94 85 PHE A O 1
ATOM 648 N N . ILE A 1 86 ? 2.421 10.298 -1.521 1.00 91.00 86 ILE A N 1
ATOM 649 C CA . ILE A 1 86 ? 3.607 9.559 -1.973 1.00 91.00 86 ILE A CA 1
ATOM 650 C C . ILE A 1 86 ? 3.397 9.019 -3.390 1.00 91.00 86 ILE A C 1
ATOM 652 O O . ILE A 1 86 ? 4.365 8.897 -4.140 1.00 91.00 86 ILE A O 1
ATOM 656 N N . MET A 1 87 ? 2.155 8.661 -3.712 1.00 89.06 87 MET A N 1
ATOM 657 C CA . MET A 1 87 ? 1.748 8.147 -5.012 1.00 89.06 87 MET A CA 1
ATOM 658 C C . MET A 1 87 ? 1.562 9.262 -6.040 1.00 89.06 87 MET A C 1
ATOM 660 O O . MET A 1 87 ? 2.116 9.116 -7.153 1.00 89.06 87 MET A O 1
#

Mean predicted aligned error: 5.88 Å